Protein AF-A0A844IG45-F1 (afdb_monomer_lite)

Secondary structure (DSSP, 8-state):
-EE--GGGTTEEEEEETTEEEEEEEEGGGTEEEEEEEEE-SSTT--TTSSS--

Structure (mmCIF, N/CA/C/O backbone):
data_AF-A0A844IG45-F1
#
_entry.id   AF-A0A844IG45-F1
#
loop_
_atom_site.group_PDB
_atom_site.id
_atom_site.type_symbol
_atom_site.label_atom_id
_atom_site.label_alt_id
_atom_site.label_comp_id
_atom_site.label_asym_id
_atom_site.label_entity_id
_atom_site.label_seq_id
_atom_site.pdbx_PDB_ins_code
_atom_site.Cartn_x
_atom_site.Cartn_y
_atom_site.Cartn_z
_atom_site.occupancy
_atom_site.B_iso_or_equiv
_atom_site.auth_seq_id
_atom_site.auth_comp_id
_atom_site.auth_asym_id
_atom_site.auth_atom_id
_atom_site.pdbx_PDB_model_num
ATOM 1 N N . MET A 1 1 ? -4.536 8.498 -4.012 1.00 79.31 1 MET A N 1
ATOM 2 C CA . MET A 1 1 ? -4.605 7.263 -3.199 1.00 79.31 1 MET A CA 1
ATOM 3 C C . MET A 1 1 ? -5.522 6.273 -3.904 1.00 79.31 1 MET A C 1
ATOM 5 O O . MET A 1 1 ? -6.534 6.711 -4.437 1.00 79.31 1 MET A O 1
ATOM 9 N N . LYS A 1 2 ? -5.162 4.986 -3.996 1.00 87.19 2 LYS A N 1
ATOM 10 C CA . LYS A 1 2 ? -6.040 3.933 -4.551 1.00 87.19 2 LYS A CA 1
ATOM 11 C C . LYS A 1 2 ? -5.942 2.659 -3.713 1.00 87.19 2 LYS A C 1
ATOM 13 O O . LYS A 1 2 ? -4.828 2.259 -3.383 1.00 87.19 2 LYS A O 1
ATOM 18 N N . ALA A 1 3 ? -7.081 2.038 -3.415 1.00 90.81 3 ALA A N 1
ATOM 19 C CA . ALA A 1 3 ? -7.139 0.725 -2.776 1.00 90.81 3 ALA A CA 1
ATOM 20 C C . ALA A 1 3 ? -6.658 -0.376 -3.737 1.00 90.81 3 ALA A C 1
ATOM 22 O O . ALA A 1 3 ? -6.915 -0.312 -4.946 1.00 90.81 3 ALA A O 1
ATOM 23 N N . LEU A 1 4 ? -5.943 -1.361 -3.198 1.00 87.56 4 LEU A N 1
ATOM 24 C CA . LEU A 1 4 ? -5.568 -2.587 -3.896 1.00 87.56 4 LEU A CA 1
ATOM 25 C C . LEU A 1 4 ? -6.728 -3.601 -3.850 1.00 87.56 4 LEU A C 1
ATOM 27 O O . LEU A 1 4 ? -7.687 -3.439 -3.097 1.00 87.56 4 LEU A O 1
ATOM 31 N N . LYS A 1 5 ? -6.676 -4.611 -4.722 1.00 88.69 5 LYS A N 1
ATOM 32 C CA . LYS A 1 5 ? -7.716 -5.643 -4.890 1.00 88.69 5 LYS A CA 1
ATOM 33 C C . LYS A 1 5 ? -7.087 -7.040 -4.827 1.00 88.69 5 LYS A C 1
ATOM 35 O O . LYS A 1 5 ? -5.870 -7.155 -4.967 1.00 88.69 5 LYS A O 1
ATOM 40 N N . GLY A 1 6 ? -7.919 -8.075 -4.697 1.00 91.38 6 GLY A N 1
ATOM 41 C CA . GLY A 1 6 ? -7.473 -9.471 -4.615 1.00 91.38 6 GLY A CA 1
ATOM 42 C C . GLY A 1 6 ? -6.784 -9.750 -3.284 1.00 91.38 6 GLY A C 1
ATOM 43 O O . GLY A 1 6 ? -7.223 -9.232 -2.260 1.00 91.38 6 GLY A O 1
ATOM 44 N N . ASP A 1 7 ? -5.674 -10.482 -3.319 1.00 88.00 7 ASP A N 1
ATOM 45 C CA . ASP A 1 7 ? -4.906 -10.887 -2.129 1.00 88.00 7 ASP A CA 1
ATOM 46 C C . ASP A 1 7 ? -4.368 -9.707 -1.301 1.00 88.00 7 ASP A C 1
ATOM 48 O O . ASP A 1 7 ? -4.000 -9.865 -0.142 1.00 88.00 7 ASP A O 1
ATOM 52 N N . TYR A 1 8 ? -4.351 -8.501 -1.879 1.00 86.19 8 TYR A N 1
ATOM 53 C CA . TYR A 1 8 ? -3.937 -7.268 -1.207 1.00 86.19 8 TYR A CA 1
ATOM 54 C C . TYR A 1 8 ? -5.114 -6.346 -0.848 1.00 86.19 8 TYR A C 1
ATOM 56 O O . TYR A 1 8 ? -4.916 -5.148 -0.633 1.00 86.19 8 TYR A O 1
ATOM 64 N N . ALA A 1 9 ? -6.348 -6.855 -0.817 1.00 90.06 9 ALA A N 1
ATOM 65 C CA . ALA A 1 9 ? -7.490 -6.099 -0.309 1.00 90.06 9 ALA A CA 1
ATOM 66 C C . ALA A 1 9 ? -7.224 -5.614 1.132 1.00 90.06 9 ALA A C 1
ATOM 68 O O . ALA A 1 9 ? -6.658 -6.336 1.946 1.00 90.06 9 ALA A O 1
ATOM 69 N N . GLY A 1 10 ? -7.594 -4.366 1.431 1.00 90.06 10 GLY A N 1
ATOM 70 C CA . GLY A 1 10 ? -7.275 -3.704 2.707 1.00 90.06 10 GLY A CA 1
ATOM 71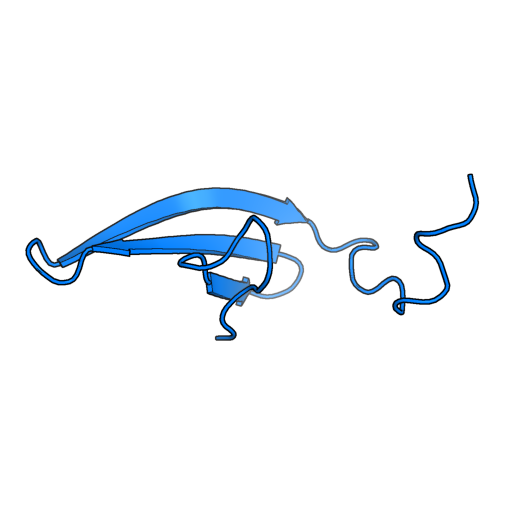 C C . GLY A 1 10 ? -5.970 -2.897 2.696 1.00 90.06 10 GLY A C 1
ATOM 72 O O . GLY A 1 10 ? -5.766 -2.048 3.562 1.00 90.06 10 GLY A O 1
ATOM 73 N N . TYR A 1 11 ? -5.126 -3.073 1.674 1.00 89.81 11 TYR A N 1
ATOM 74 C 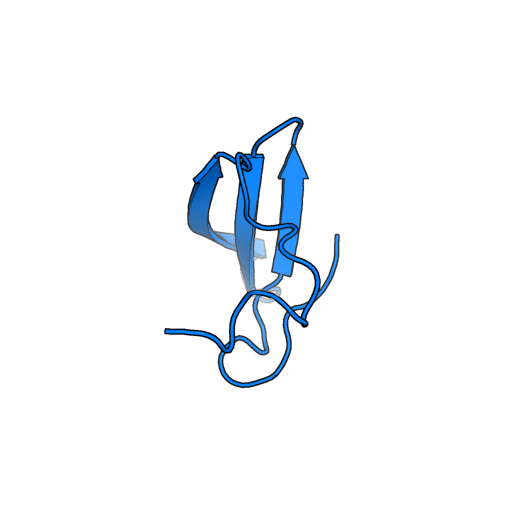CA . TYR A 1 11 ? -3.971 -2.211 1.440 1.00 89.81 11 TYR A CA 1
ATOM 75 C C . TYR A 1 11 ? -4.270 -1.103 0.427 1.00 89.81 11 TYR A C 1
ATOM 77 O O . TYR A 1 11 ? -5.069 -1.232 -0.504 1.00 89.81 11 TYR A O 1
ATOM 85 N N . TYR A 1 12 ? -3.553 0.000 0.577 1.00 90.19 12 TYR A N 1
ATOM 86 C CA . TYR A 1 12 ? -3.638 1.203 -0.229 1.00 90.19 12 TYR A CA 1
ATOM 87 C C . TYR A 1 12 ? -2.294 1.514 -0.859 1.00 90.19 12 TYR A C 1
ATOM 89 O O . TYR A 1 12 ? -1.232 1.201 -0.323 1.00 90.19 12 TYR A O 1
ATOM 97 N N . ARG A 1 13 ? -2.348 2.189 -2.007 1.00 88.44 13 ARG A N 1
ATOM 98 C CA . ARG A 1 13 ? -1.174 2.697 -2.702 1.00 88.44 13 ARG A CA 1
ATOM 99 C C . ARG A 1 13 ? -1.206 4.214 -2.819 1.00 88.44 13 ARG A C 1
ATOM 101 O O . ARG A 1 13 ? -2.155 4.796 -3.364 1.00 88.44 13 ARG A O 1
ATOM 108 N N . TYR A 1 14 ? -0.112 4.839 -2.397 1.00 88.75 14 TYR A N 1
ATOM 109 C CA . TYR A 1 14 ? 0.160 6.262 -2.586 1.00 88.75 14 TYR A CA 1
ATOM 110 C C . TYR A 1 14 ? 1.443 6.465 -3.401 1.00 88.75 14 TYR A C 1
ATOM 112 O O . TYR A 1 14 ? 2.384 5.680 -3.289 1.00 88.75 14 TYR A O 1
ATOM 120 N N . ARG A 1 15 ? 1.459 7.479 -4.276 1.00 82.75 15 ARG A N 1
ATOM 121 C CA . ARG A 1 15 ? 2.610 7.799 -5.132 1.00 82.75 15 ARG A CA 1
ATOM 122 C C . ARG A 1 15 ? 3.239 9.101 -4.658 1.00 82.75 15 ARG A C 1
ATOM 124 O O . ARG A 1 15 ? 2.539 10.103 -4.569 1.00 82.75 15 ARG A O 1
ATOM 131 N N . ILE A 1 16 ? 4.549 9.077 -4.430 1.00 84.44 16 ILE A N 1
ATOM 132 C CA . ILE A 1 16 ? 5.359 10.248 -4.076 1.00 84.44 16 ILE A CA 1
ATOM 133 C C . ILE A 1 16 ? 6.524 10.294 -5.060 1.00 84.44 16 ILE A C 1
ATOM 135 O O . ILE A 1 16 ? 7.460 9.507 -4.940 1.00 84.44 16 ILE A O 1
ATOM 139 N N . GLY A 1 17 ? 6.441 11.155 -6.077 1.00 84.56 17 GLY A N 1
ATOM 140 C CA . GLY A 1 17 ? 7.405 11.152 -7.183 1.00 84.56 17 GLY A CA 1
ATOM 141 C C . GLY A 1 17 ? 7.527 9.758 -7.810 1.00 84.56 17 GLY A C 1
ATOM 142 O O . GLY A 1 17 ? 6.526 9.150 -8.195 1.00 84.56 17 GLY A O 1
ATOM 143 N N . ASP A 1 18 ? 8.741 9.215 -7.844 1.00 80.62 18 ASP A N 1
ATOM 144 C CA . ASP A 1 18 ? 9.015 7.867 -8.351 1.00 80.62 18 ASP A CA 1
ATOM 145 C C . ASP A 1 18 ? 8.859 6.767 -7.304 1.00 80.62 18 ASP A C 1
ATOM 147 O O . ASP A 1 18 ? 9.261 5.638 -7.544 1.00 80.62 18 ASP A O 1
ATOM 151 N N . TYR A 1 19 ? 8.263 7.035 -6.148 1.00 78.75 19 TYR A N 1
ATOM 152 C CA . TYR A 1 19 ? 8.029 6.016 -5.132 1.00 78.75 19 TYR A CA 1
ATOM 153 C C . TYR A 1 19 ? 6.567 5.602 -5.079 1.00 78.75 19 TYR A C 1
ATOM 155 O O . TYR A 1 19 ? 5.652 6.412 -5.252 1.00 78.75 19 TYR A O 1
ATOM 163 N N . ARG A 1 20 ? 6.351 4.317 -4.801 1.00 83.00 20 ARG A N 1
ATOM 164 C CA . ARG A 1 20 ? 5.059 3.784 -4.369 1.00 83.00 20 ARG A CA 1
ATOM 165 C C . ARG A 1 20 ? 5.181 3.338 -2.925 1.00 83.00 20 ARG A C 1
ATOM 167 O O . ARG A 1 20 ? 6.075 2.562 -2.598 1.00 83.00 20 ARG A O 1
ATOM 174 N N . VAL A 1 21 ? 4.253 3.815 -2.110 1.00 84.44 21 VAL A N 1
ATOM 175 C CA . VAL A 1 21 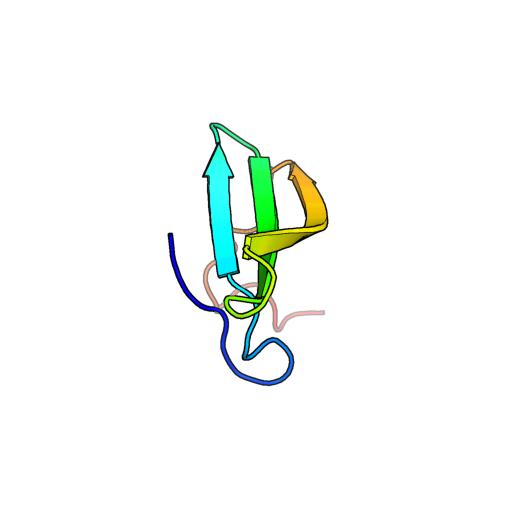? 4.070 3.397 -0.724 1.00 84.44 21 VAL A CA 1
ATOM 176 C C . VAL A 1 21 ? 2.856 2.484 -0.684 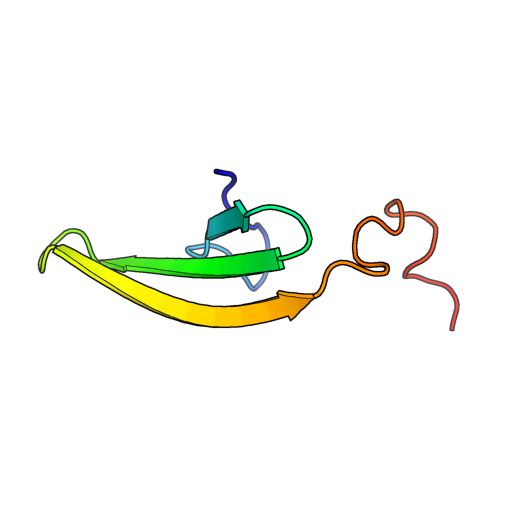1.00 84.44 21 VAL A C 1
ATOM 178 O O . VAL A 1 21 ? 1.788 2.879 -1.165 1.00 84.44 21 VAL A O 1
ATOM 181 N N . ILE A 1 22 ? 3.034 1.276 -0.153 1.00 87.69 22 ILE A N 1
ATOM 182 C CA . ILE A 1 22 ? 1.942 0.349 0.151 1.00 87.69 22 ILE A CA 1
ATOM 183 C C . ILE A 1 22 ? 1.715 0.377 1.655 1.00 87.69 22 ILE A C 1
ATOM 185 O O . ILE A 1 22 ? 2.661 0.184 2.422 1.00 87.69 22 ILE A O 1
ATOM 189 N N . TYR A 1 23 ? 0.478 0.630 2.065 1.00 89.00 23 TYR A N 1
ATOM 190 C CA . TY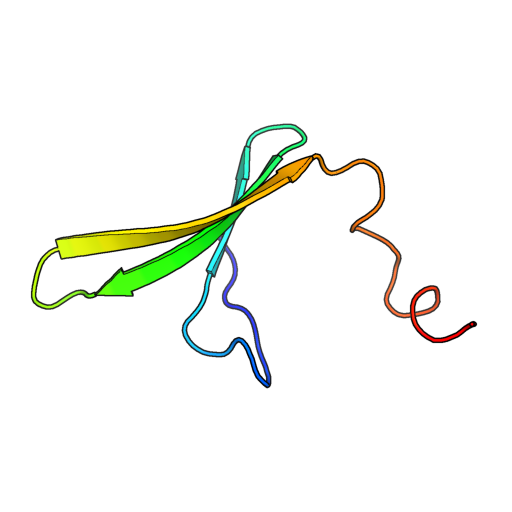R A 1 23 ? 0.134 0.753 3.475 1.00 89.00 23 TYR A CA 1
ATOM 191 C C . TYR A 1 23 ? -1.281 0.276 3.780 1.00 89.00 23 TYR A C 1
ATOM 193 O O . TYR A 1 23 ? -2.126 0.262 2.891 1.00 89.00 23 TYR A O 1
ATOM 201 N N . SER A 1 24 ? -1.546 -0.094 5.026 1.00 90.81 24 SER A N 1
ATOM 202 C CA . SER A 1 24 ? -2.900 -0.286 5.559 1.00 90.81 24 SER A CA 1
ATOM 203 C C . SER A 1 24 ? -3.228 0.816 6.567 1.00 90.81 24 SER A C 1
ATOM 205 O O . SER A 1 24 ? -2.328 1.488 7.082 1.00 90.81 24 SER A O 1
ATOM 207 N N . ILE A 1 25 ? -4.521 1.027 6.803 1.00 89.50 25 ILE A N 1
ATOM 208 C CA . ILE A 1 25 ? -5.035 1.967 7.800 1.00 89.50 25 ILE A CA 1
ATOM 209 C C . ILE A 1 25 ? -5.784 1.149 8.844 1.00 89.50 25 ILE A C 1
ATOM 211 O O . ILE A 1 25 ? -6.604 0.305 8.491 1.00 89.50 25 ILE A O 1
ATOM 215 N N . GLU A 1 26 ? -5.476 1.399 10.109 1.00 90.25 26 GLU A N 1
ATOM 216 C CA . GLU A 1 26 ? -6.200 0.872 11.258 1.00 90.25 26 GLU A CA 1
ATOM 217 C C . GLU A 1 26 ? -6.911 2.057 11.924 1.00 90.25 26 GLU A C 1
ATOM 219 O O . GLU A 1 26 ? -6.306 2.814 12.690 1.00 90.25 26 GLU A O 1
ATOM 224 N N . ASP A 1 27 ? -8.174 2.273 11.546 1.00 85.75 27 ASP A N 1
ATOM 225 C CA . ASP A 1 27 ? -8.936 3.474 11.916 1.00 85.75 27 ASP A CA 1
ATOM 226 C C . ASP A 1 27 ? -9.165 3.580 13.430 1.00 85.75 27 ASP A C 1
ATOM 228 O O . ASP A 1 27 ? -9.126 4.674 13.988 1.00 85.75 27 ASP A O 1
ATOM 232 N N . GLU A 1 28 ? -9.323 2.442 14.112 1.00 90.06 28 GLU A N 1
ATOM 233 C CA . GLU A 1 28 ? -9.600 2.372 15.554 1.00 90.06 28 GLU A CA 1
ATOM 234 C C . GLU A 1 28 ? -8.487 2.978 16.416 1.00 90.06 28 GLU A C 1
ATOM 236 O O . GLU A 1 28 ? -8.744 3.511 17.494 1.00 90.06 28 GLU A O 1
ATOM 241 N N . VAL A 1 29 ? -7.245 2.921 15.934 1.00 90.75 29 VAL A N 1
ATOM 242 C CA . VAL A 1 29 ? -6.058 3.389 16.664 1.00 90.75 29 VAL A CA 1
ATOM 243 C C . VAL A 1 29 ? -5.296 4.481 15.913 1.00 90.75 29 VAL A C 1
ATOM 245 O O . VAL A 1 29 ? -4.181 4.828 16.302 1.00 90.75 29 VAL A O 1
ATOM 248 N N . VAL A 1 30 ? -5.883 5.021 14.836 1.00 86.38 30 VAL A N 1
ATOM 249 C CA . VAL A 1 30 ? -5.302 6.069 13.978 1.00 86.38 30 VAL A CA 1
ATOM 250 C C . VAL A 1 30 ? -3.867 5.718 13.553 1.00 86.38 30 VAL A C 1
ATOM 252 O O . VAL A 1 30 ? -2.929 6.508 13.688 1.00 86.38 30 VAL A O 1
ATOM 255 N N . ARG A 1 31 ? -3.668 4.490 13.059 1.00 84.94 31 ARG A N 1
ATOM 256 C CA . ARG A 1 31 ? -2.342 3.965 12.694 1.00 84.94 31 ARG A CA 1
ATOM 257 C C . ARG A 1 31 ? -2.244 3.663 11.204 1.00 84.94 31 ARG A C 1
ATOM 259 O O . ARG A 1 31 ? -3.143 3.078 10.607 1.00 84.94 31 ARG A O 1
ATOM 266 N N . VAL A 1 32 ? -1.100 4.015 10.617 1.00 82.44 32 VAL A N 1
ATOM 267 C CA . VAL A 1 32 ? -0.725 3.660 9.243 1.00 82.44 32 VAL A CA 1
ATOM 268 C C . VAL A 1 32 ? 0.456 2.700 9.275 1.00 82.44 32 VAL A C 1
ATOM 270 O O . VAL A 1 32 ? 1.506 3.032 9.825 1.00 82.44 32 VAL A O 1
ATOM 273 N N . PHE A 1 33 ? 0.304 1.529 8.659 1.00 78.12 33 PHE A N 1
ATOM 274 C CA . PHE A 1 33 ? 1.371 0.533 8.585 1.00 78.12 33 PHE A CA 1
ATOM 275 C C . PHE A 1 33 ? 1.954 0.475 7.176 1.00 78.12 33 PHE A C 1
ATOM 277 O O . PHE A 1 33 ? 1.266 0.081 6.236 1.00 78.12 33 PHE A O 1
ATOM 284 N N . VAL A 1 34 ? 3.218 0.873 7.013 1.00 84.25 34 VAL A N 1
ATOM 285 C CA . VAL A 1 34 ? 3.910 0.864 5.717 1.00 84.25 34 VAL A CA 1
ATOM 286 C C . VAL A 1 34 ? 4.601 -0.479 5.520 1.00 84.25 34 VAL A C 1
ATOM 288 O O . VAL A 1 34 ? 5.571 -0.790 6.201 1.00 84.25 34 VAL A O 1
ATOM 291 N N . VAL A 1 35 ? 4.114 -1.262 4.558 1.00 78.06 35 VAL A N 1
ATOM 292 C CA . VAL A 1 35 ? 4.627 -2.615 4.279 1.00 78.06 35 VAL A CA 1
ATOM 293 C C . VAL A 1 35 ? 5.791 -2.575 3.295 1.00 78.06 35 VAL A C 1
ATOM 295 O O . VAL A 1 35 ? 6.695 -3.403 3.353 1.00 78.06 35 VAL A O 1
ATOM 298 N N . ALA A 1 36 ? 5.774 -1.613 2.371 1.00 76.44 36 ALA A N 1
ATOM 299 C CA . ALA A 1 36 ? 6.810 -1.491 1.359 1.00 76.44 36 ALA A CA 1
ATOM 300 C C . ALA A 1 36 ? 6.922 -0.067 0.813 1.00 76.44 36 ALA A C 1
ATOM 302 O O . ALA A 1 36 ? 5.919 0.611 0.560 1.00 76.44 36 ALA A O 1
ATOM 303 N N . ILE A 1 37 ? 8.163 0.337 0.540 1.00 80.38 37 ILE A N 1
ATOM 304 C CA . ILE A 1 37 ? 8.502 1.516 -0.256 1.00 80.38 37 ILE A CA 1
ATOM 305 C C . ILE A 1 37 ? 9.325 1.026 -1.439 1.00 80.38 37 ILE A C 1
ATOM 307 O O . ILE A 1 37 ? 10.406 0.470 -1.270 1.00 80.38 37 ILE A O 1
ATOM 311 N N . THR A 1 38 ? 8.808 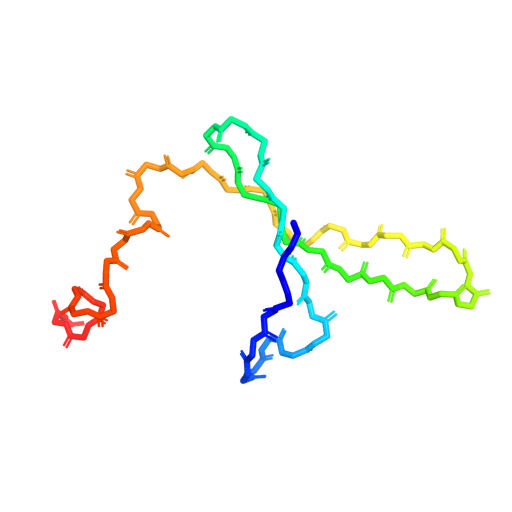1.223 -2.646 1.00 75.44 38 THR A N 1
ATOM 312 C CA . THR A 1 38 ? 9.467 0.753 -3.868 1.00 75.44 38 THR A CA 1
ATOM 313 C C . THR A 1 38 ? 9.687 1.889 -4.852 1.00 75.44 38 THR A C 1
ATOM 315 O O . THR A 1 38 ? 8.831 2.766 -5.013 1.00 75.44 38 THR A O 1
ATOM 318 N N . ARG A 1 39 ? 10.843 1.869 -5.526 1.00 70.38 39 ARG A N 1
ATOM 319 C CA . ARG A 1 39 ? 11.140 2.772 -6.639 1.00 70.38 39 ARG A CA 1
ATOM 320 C C . ARG A 1 39 ? 10.425 2.283 -7.893 1.00 70.38 39 ARG A C 1
ATOM 322 O O . ARG A 1 39 ? 10.698 1.221 -8.442 1.00 70.38 39 ARG A O 1
ATOM 329 N N . SER A 1 40 ? 9.519 3.116 -8.373 1.00 59.75 40 SER A N 1
ATOM 330 C CA . SER A 1 40 ? 8.896 3.060 -9.681 1.00 59.75 40 SER A CA 1
ATOM 331 C C . SER A 1 40 ? 9.929 3.293 -10.772 1.00 59.75 40 SER A C 1
ATOM 333 O O . SER A 1 40 ? 10.014 4.392 -11.306 1.00 59.75 40 SER A O 1
ATOM 335 N N . ARG A 1 41 ? 10.663 2.255 -11.164 1.00 50.31 41 ARG A N 1
ATOM 336 C CA . ARG A 1 41 ? 11.249 2.256 -12.508 1.00 50.31 41 ARG A CA 1
ATOM 337 C C . ARG A 1 41 ? 10.402 1.503 -13.534 1.00 50.31 41 ARG A C 1
ATOM 339 O O . ARG A 1 41 ? 10.397 1.920 -14.677 1.00 50.31 41 ARG A O 1
ATOM 346 N N . PHE A 1 42 ? 9.595 0.513 -13.128 1.00 47.19 42 PHE A N 1
ATOM 347 C CA . PHE A 1 42 ? 8.827 -0.311 -14.084 1.00 47.19 42 PHE A CA 1
ATOM 348 C C . PHE A 1 42 ? 7.461 -0.852 -13.603 1.00 47.19 42 PHE A C 1
ATOM 350 O O . PHE A 1 42 ? 6.816 -1.604 -14.315 1.00 47.19 42 PHE A O 1
ATOM 357 N N . ALA A 1 43 ? 6.933 -0.464 -12.436 1.00 39.81 43 ALA A N 1
ATOM 358 C CA . ALA A 1 43 ? 5.637 -0.997 -11.961 1.00 39.81 43 ALA A CA 1
ATOM 359 C C . ALA A 1 43 ? 4.392 -0.231 -12.482 1.00 39.81 43 ALA A C 1
ATOM 361 O O . ALA A 1 43 ? 3.353 -0.188 -11.818 1.00 39.81 43 ALA A O 1
ATOM 362 N N . ILE A 1 44 ? 4.508 0.405 -13.655 1.00 45.22 44 ILE A N 1
ATOM 363 C CA . ILE A 1 44 ? 3.374 0.636 -14.571 1.00 45.22 44 ILE A CA 1
ATOM 364 C C . ILE A 1 44 ? 3.634 -0.180 -15.843 1.00 45.22 44 ILE A C 1
ATOM 366 O O . ILE A 1 44 ? 3.441 0.305 -16.949 1.00 45.22 44 ILE A O 1
ATOM 370 N N . ALA A 1 45 ? 4.109 -1.417 -15.703 1.00 36.69 45 ALA A N 1
ATOM 371 C CA . ALA A 1 45 ? 3.843 -2.409 -16.726 1.00 36.69 45 ALA A CA 1
ATOM 372 C C . ALA A 1 45 ? 2.317 -2.476 -16.844 1.00 36.69 45 ALA A C 1
ATOM 374 O O . ALA A 1 45 ? 1.597 -2.771 -15.881 1.00 36.69 45 ALA A O 1
ATOM 375 N N . HIS A 1 46 ? 1.818 -2.061 -18.000 1.00 34.94 46 HIS A N 1
ATOM 376 C CA . HIS A 1 46 ? 0.439 -2.267 -18.395 1.00 34.94 46 HIS A CA 1
ATOM 377 C C . HIS A 1 46 ? 0.114 -3.756 -18.159 1.00 34.94 46 HIS A C 1
ATOM 379 O O . HIS A 1 46 ? 0.992 -4.603 -18.306 1.00 34.94 46 HIS A O 1
ATOM 385 N N . ARG A 1 47 ? -1.119 -4.099 -17.762 1.00 47.91 47 ARG A N 1
ATOM 386 C CA . ARG A 1 47 ? -1.550 -5.472 -17.390 1.00 47.91 47 ARG A CA 1
ATOM 387 C C . ARG A 1 47 ? -1.164 -6.569 -18.411 1.00 47.91 47 ARG A C 1
ATOM 389 O O . ARG A 1 47 ? -1.237 -7.746 -18.083 1.00 47.91 47 ARG A O 1
ATOM 396 N N . SER A 1 48 ? -0.767 -6.186 -19.620 1.00 45.62 48 SER A N 1
ATOM 397 C CA . SER A 1 48 ? -0.269 -7.038 -20.697 1.00 45.62 48 SER A CA 1
ATOM 398 C C . SER A 1 48 ? 1.172 -7.548 -20.538 1.00 45.62 48 SER A C 1
ATOM 400 O O . SER A 1 48 ? 1.484 -8.557 -21.145 1.00 45.62 48 SER A O 1
ATOM 402 N N . GLU A 1 49 ? 2.045 -6.916 -19.748 1.00 48.91 49 GLU A N 1
ATOM 403 C CA . GLU A 1 49 ? 3.479 -7.292 -19.693 1.00 48.91 49 GLU A CA 1
ATOM 404 C C . GLU A 1 49 ? 3.854 -8.224 -18.528 1.00 48.91 49 GLU A C 1
ATOM 406 O O . GLU A 1 49 ? 4.988 -8.679 -18.438 1.00 48.91 49 GLU A O 1
ATOM 411 N N . VAL A 1 50 ? 2.922 -8.522 -17.617 1.00 52.19 50 VAL A N 1
ATOM 412 C CA . VAL A 1 50 ? 3.215 -9.294 -16.389 1.00 52.19 50 VAL A CA 1
ATOM 413 C C . VAL A 1 50 ? 2.872 -10.790 -16.528 1.00 52.19 50 VAL A C 1
ATOM 415 O O . VAL A 1 50 ? 3.122 -11.555 -15.607 1.00 52.19 50 VAL A O 1
ATOM 418 N N . TYR A 1 51 ? 2.351 -11.238 -17.678 1.00 44.16 51 TYR A N 1
ATOM 419 C CA . TYR A 1 51 ? 2.047 -12.658 -17.935 1.00 44.16 51 TYR A CA 1
ATOM 420 C C . TYR A 1 51 ? 2.998 -13.365 -18.909 1.00 44.16 51 TYR A C 1
ATOM 422 O O . TYR A 1 51 ? 2.706 -14.485 -19.313 1.00 44.16 51 TYR A O 1
ATOM 430 N N . GLU A 1 52 ? 4.147 -12.784 -19.251 1.00 40.62 52 GLU A N 1
ATOM 431 C CA . GLU A 1 52 ? 5.127 -13.491 -20.083 1.00 40.62 52 GLU A CA 1
ATOM 432 C C . GLU A 1 52 ? 6.514 -13.509 -19.435 1.00 40.62 52 GLU A C 1
ATOM 434 O O . GLU A 1 52 ? 7.418 -12.768 -19.816 1.00 40.62 52 GLU A O 1
ATOM 439 N N . ARG A 1 53 ? 6.661 -14.362 -18.415 1.00 38.25 53 ARG A N 1
ATOM 440 C CA . ARG A 1 53 ? 7.718 -15.384 -18.339 1.00 38.25 53 ARG A CA 1
ATOM 441 C C . ARG A 1 53 ? 7.543 -16.317 -17.151 1.00 38.25 53 ARG A C 1
ATOM 443 O O . ARG A 1 53 ? 7.215 -15.813 -16.056 1.00 38.25 53 ARG A O 1
#

Foldseek 3Di:
DDADDDPRGQWDWDDDPQWIWIWHADPVVRDIGTPDIDGNPDVPPPPVPPPDD

pLDDT: mean 74.66, std 18.53, range [34.94, 91.38]

Sequence (53 aa):
MKALKGDYAGYYRYRIGDYRVIYSIEDEVVRVFVVAITRSRFAIAHRSEVYER

Radius of gyration: 12.9 Å; chains: 1; bounding box: 21×26×37 Å